Protein AF-A0A6V7KWW6-F1 (afdb_monomer)

Radius of gyration: 21.29 Å; Cα contacts (8 Å, |Δi|>4): 79; chains: 1; bounding box: 41×30×56 Å

Sequence (90 aa):
FLHNVILVEPTAAGDSEKKWTITVKNLKDSSTKKEYFDAVMICNGHYFKPHVAKIEGQDVFKGQQLHSHDYRVPDVFSGKTVVVVGAGPS

Mean predicted aligned error: 5.47 Å

Solvent-accessible surface area (backbone atoms only — not comparable to full-atom values): 6433 Å² total; per-residue (Å²): 132,62,65,44,80,76,45,81,43,72,42,69,95,86,57,90,81,44,48,31,36,34,35,36,33,34,67,86,79,68,47,74,50,79,46,76,32,74,75,86,83,92,82,85,77,79,86,80,71,80,84,82,78,90,57,90,68,57,86,76,51,87,68,93,83,81,57,74,86,76,64,85,70,68,73,91,50,65,98,56,93,83,86,80,88,81,89,71,90,123

InterPro domains:
  IPR020946 Flavin monooxygenase-like [PF00743] (16-89)
  IPR036188 FAD/NAD(P)-binding domain superfamily [G3DSA:3.50.50.60] (2-90)
  IPR036188 FAD/NAD(P)-binding domain superfamily [SSF51905] (16-90)
  IPR050346 Flavin-containing monooxygenases-like [PTHR23023] (3-90)

Foldseek 3Di:
DQKDWDDWDFDDPPDPPFGIWTWIARRVVRDIDIDTHNDDDDDPDDPQDDDDDDDPCPVVDPDDDDTPNPDDDCPVCPPHDDDDDDDDPD

Structure (mmCIF, N/CA/C/O backbone):
data_AF-A0A6V7KWW6-F1
#
_entry.id   AF-A0A6V7KWW6-F1
#
loop_
_atom_site.group_PDB
_atom_site.id
_atom_site.type_symbol
_atom_site.label_atom_id
_atom_site.label_alt_id
_atom_site.label_comp_id
_atom_site.label_asym_id
_atom_site.label_entity_id
_atom_site.label_seq_id
_atom_site.pdbx_PDB_ins_code
_atom_site.Cartn_x
_atom_site.Cartn_y
_atom_site.Cartn_z
_atom_site.occupancy
_atom_site.B_iso_or_equiv
_atom_site.auth_seq_id
_atom_site.auth_comp_id
_atom_site.auth_asym_id
_atom_site.auth_atom_id
_atom_site.pdbx_PDB_model_num
ATOM 1 N N . PHE A 1 1 ? 0.959 -13.168 -14.501 1.00 81.44 1 PHE A N 1
ATOM 2 C CA . PHE A 1 1 ? 0.780 -13.102 -13.028 1.00 81.44 1 PHE A CA 1
ATOM 3 C C . PHE A 1 1 ? 2.108 -13.386 -12.322 1.00 81.44 1 PHE A C 1
ATOM 5 O O . PHE A 1 1 ? 2.970 -13.991 -12.949 1.00 81.44 1 PHE A O 1
ATOM 12 N N . LEU A 1 2 ? 2.296 -12.945 -11.069 1.00 93.50 2 LEU A N 1
ATOM 13 C CA . LEU A 1 2 ? 3.543 -13.106 -10.282 1.00 93.50 2 LEU A CA 1
ATOM 14 C C . LEU A 1 2 ? 4.782 -12.385 -10.848 1.00 93.50 2 LEU A C 1
ATOM 16 O O . LEU A 1 2 ? 5.906 -12.840 -10.675 1.00 93.50 2 LEU A O 1
ATOM 20 N N . HIS A 1 3 ? 4.570 -11.258 -11.520 1.00 95.56 3 HIS A N 1
ATOM 21 C CA . HIS A 1 3 ? 5.633 -10.371 -11.985 1.00 95.56 3 HIS A CA 1
ATOM 22 C C . HIS A 1 3 ? 5.486 -9.052 -11.234 1.00 95.56 3 HIS A C 1
ATOM 24 O O . HIS A 1 3 ? 4.413 -8.451 -11.270 1.00 95.56 3 HIS A O 1
ATOM 30 N N . ASN A 1 4 ? 6.529 -8.642 -10.519 1.00 96.94 4 ASN A N 1
ATOM 31 C CA . ASN A 1 4 ? 6.560 -7.375 -9.803 1.00 96.94 4 ASN A CA 1
ATOM 32 C C . ASN A 1 4 ? 7.444 -6.387 -10.564 1.00 96.94 4 ASN A C 1
ATOM 34 O O . ASN A 1 4 ? 8.632 -6.650 -10.755 1.00 96.94 4 ASN A O 1
ATOM 38 N N . VAL A 1 5 ? 6.871 -5.266 -10.994 1.00 97.44 5 VAL A N 1
ATOM 39 C CA . VAL A 1 5 ? 7.630 -4.185 -11.630 1.00 97.44 5 VAL A CA 1
ATOM 40 C C . VAL A 1 5 ? 8.387 -3.430 -10.541 1.00 97.44 5 VAL A C 1
ATOM 42 O O . VAL A 1 5 ? 7.782 -2.887 -9.621 1.00 97.44 5 VAL A O 1
ATOM 45 N N . ILE A 1 6 ? 9.715 -3.423 -10.634 1.00 97.50 6 ILE A N 1
ATOM 46 C CA . ILE A 1 6 ? 10.614 -2.814 -9.645 1.00 97.50 6 ILE A CA 1
ATOM 47 C C . ILE A 1 6 ? 11.000 -1.394 -10.054 1.00 97.50 6 ILE A C 1
ATOM 49 O O . ILE A 1 6 ? 11.084 -0.511 -9.205 1.00 97.50 6 ILE A O 1
ATOM 53 N N . LEU A 1 7 ? 11.248 -1.181 -11.348 1.00 97.31 7 LEU A N 1
ATOM 54 C CA . LEU A 1 7 ? 11.718 0.093 -11.880 1.00 97.31 7 LEU A CA 1
ATOM 55 C C . LEU A 1 7 ? 11.182 0.313 -13.293 1.00 97.31 7 LEU A C 1
ATOM 57 O O . LEU A 1 7 ? 11.167 -0.615 -14.103 1.00 97.31 7 LEU A O 1
ATOM 61 N N . VAL A 1 8 ? 10.785 1.552 -13.566 1.00 96.75 8 VAL A N 1
ATOM 62 C CA . VAL A 1 8 ? 10.425 2.073 -14.885 1.00 96.75 8 VAL A CA 1
ATOM 63 C C . VAL A 1 8 ? 11.334 3.272 -15.130 1.00 96.75 8 VAL A C 1
ATOM 65 O O . VAL A 1 8 ? 11.265 4.246 -14.383 1.00 96.75 8 VAL A O 1
ATOM 68 N N . GLU A 1 9 ? 12.197 3.198 -16.138 1.00 95.50 9 GLU A N 1
ATOM 69 C CA . GLU A 1 9 ? 13.159 4.257 -16.459 1.00 95.50 9 GLU A CA 1
ATOM 70 C C . GLU A 1 9 ? 13.223 4.500 -17.977 1.00 95.50 9 GLU A C 1
ATOM 72 O O . GLU A 1 9 ? 13.019 3.560 -18.753 1.00 95.50 9 GLU A O 1
ATOM 77 N N . PRO A 1 10 ? 13.483 5.738 -18.436 1.00 93.31 10 PRO A N 1
ATOM 78 C CA . PRO A 1 10 ? 13.776 5.988 -19.840 1.00 93.31 10 PRO A CA 1
ATOM 79 C C . PRO A 1 10 ? 15.007 5.194 -20.288 1.00 93.31 10 PRO A C 1
ATOM 81 O O . PRO A 1 10 ? 15.993 5.096 -19.557 1.00 93.31 10 PRO A O 1
ATOM 84 N N . THR A 1 11 ? 14.973 4.651 -21.500 1.00 89.25 11 THR A N 1
ATOM 85 C CA . THR A 1 11 ? 16.159 4.044 -22.114 1.00 89.25 11 THR A CA 1
ATOM 86 C C . THR A 1 11 ? 17.227 5.118 -22.351 1.00 89.25 11 THR A C 1
ATOM 88 O O . THR A 1 11 ? 16.907 6.260 -22.688 1.00 89.25 11 THR A O 1
ATOM 91 N N . ALA A 1 12 ? 18.501 4.767 -22.152 1.00 78.38 12 ALA A N 1
ATOM 92 C CA . ALA A 1 12 ? 19.620 5.694 -22.308 1.00 78.38 12 ALA A CA 1
ATOM 93 C C . ALA A 1 12 ? 19.662 6.335 -23.711 1.00 78.38 12 ALA A C 1
ATOM 95 O O . ALA A 1 12 ? 19.339 5.698 -24.715 1.00 78.38 12 ALA A O 1
ATOM 96 N N . ALA A 1 13 ? 20.084 7.602 -23.775 1.00 64.25 13 ALA A N 1
ATOM 97 C CA . ALA A 1 13 ? 20.145 8.371 -25.015 1.00 64.25 13 ALA A CA 1
ATOM 98 C C . ALA A 1 13 ? 21.135 7.737 -26.011 1.00 6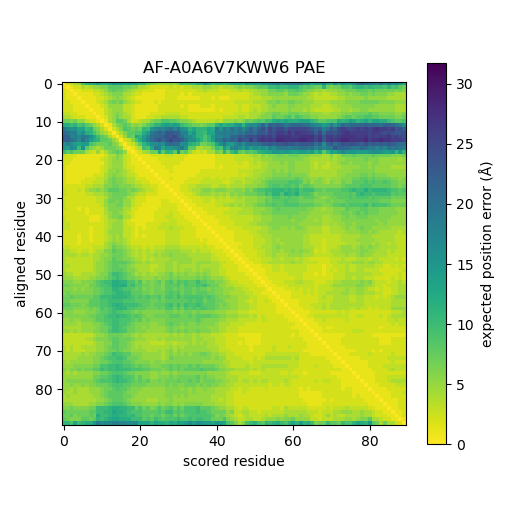4.25 13 ALA A C 1
ATOM 100 O O . ALA A 1 13 ? 22.342 7.741 -25.778 1.00 64.25 13 ALA A O 1
ATOM 101 N N . GLY A 1 14 ? 20.613 7.190 -27.110 1.00 63.88 14 GLY A N 1
ATOM 102 C CA . GLY A 1 14 ? 21.402 6.556 -28.173 1.00 63.88 14 GLY A CA 1
ATOM 103 C C . GLY A 1 14 ? 20.684 5.401 -28.872 1.00 63.88 14 GLY A C 1
ATOM 104 O O . GLY A 1 14 ? 21.024 5.082 -30.006 1.00 63.88 14 GLY A O 1
ATOM 105 N N . ASP A 1 15 ? 19.668 4.823 -28.229 1.00 61.00 15 ASP A N 1
ATOM 106 C CA . ASP A 1 15 ? 18.860 3.735 -28.781 1.00 61.00 15 ASP A CA 1
ATOM 107 C C . ASP A 1 15 ? 17.494 4.284 -29.226 1.00 61.00 15 ASP A C 1
ATOM 109 O O . ASP A 1 15 ? 16.641 4.634 -28.409 1.00 61.00 15 ASP A O 1
ATOM 113 N N . SER A 1 16 ? 17.322 4.492 -30.532 1.00 63.78 16 SER A N 1
ATOM 114 C CA . SER A 1 16 ? 16.184 5.238 -31.089 1.00 63.78 16 SER A CA 1
ATOM 115 C C . SER A 1 16 ? 14.886 4.436 -31.186 1.00 63.78 16 SER A C 1
ATOM 117 O O . SER A 1 16 ? 13.842 5.028 -31.455 1.00 63.78 16 SER A O 1
ATOM 119 N N . GLU A 1 17 ? 14.930 3.114 -31.002 1.00 71.00 17 GLU A N 1
ATOM 120 C CA . GLU A 1 17 ? 13.743 2.269 -31.172 1.00 71.00 17 GLU A CA 1
ATOM 121 C C . GLU A 1 17 ? 12.901 2.166 -29.899 1.00 71.00 17 GLU A C 1
ATOM 123 O O . GLU A 1 17 ? 11.682 2.255 -29.990 1.00 71.00 17 GLU A O 1
ATOM 128 N N . LYS A 1 18 ? 13.509 2.046 -28.709 1.00 75.38 18 LYS A N 1
ATOM 129 C CA . LYS A 1 18 ? 12.770 1.754 -27.465 1.00 75.38 18 LYS A CA 1
ATOM 130 C C . LYS A 1 18 ? 12.961 2.817 -26.400 1.00 75.38 18 LYS A C 1
ATOM 132 O O . LYS A 1 18 ? 14.077 3.100 -25.979 1.00 75.38 18 LYS A O 1
ATOM 137 N N . LYS A 1 19 ? 11.853 3.349 -25.884 1.00 88.31 19 LYS A N 1
ATOM 138 C CA . LYS A 1 19 ? 11.862 4.523 -24.996 1.00 88.31 19 LYS A CA 1
ATOM 139 C C . LYS A 1 19 ? 11.927 4.190 -23.513 1.00 88.31 19 LYS A C 1
ATOM 141 O O . LYS A 1 19 ? 12.400 5.019 -22.742 1.00 88.31 19 LYS A O 1
ATOM 146 N N . TRP A 1 20 ? 11.462 3.009 -23.115 1.00 94.62 20 TRP A N 1
ATOM 147 C CA . TRP A 1 20 ? 11.353 2.625 -21.711 1.00 94.62 20 TRP A CA 1
ATOM 148 C C . TRP A 1 20 ? 12.016 1.285 -21.440 1.00 94.62 20 TRP A C 1
ATOM 150 O O . TRP A 1 20 ? 11.771 0.304 -22.142 1.00 94.62 20 TRP A O 1
ATOM 160 N N . THR A 1 21 ? 12.796 1.243 -20.364 1.00 95.62 21 THR A N 1
ATOM 161 C CA . THR A 1 21 ? 13.355 0.028 -19.780 1.00 95.62 21 THR A CA 1
ATOM 162 C C . THR A 1 21 ? 12.618 -0.283 -18.478 1.00 95.62 21 THR A C 1
ATOM 164 O O . THR A 1 21 ? 12.510 0.559 -17.586 1.00 95.62 21 THR A O 1
ATOM 167 N N . ILE A 1 22 ? 12.103 -1.505 -18.362 1.00 96.81 22 ILE A N 1
ATOM 168 C CA . ILE A 1 22 ? 11.327 -1.977 -17.215 1.00 96.81 22 ILE A CA 1
ATOM 169 C C . ILE A 1 22 ? 12.082 -3.110 -16.538 1.00 96.81 22 ILE A C 1
ATOM 171 O O . ILE A 1 22 ? 12.381 -4.124 -17.163 1.00 96.81 22 ILE A O 1
ATOM 175 N N . THR A 1 23 ? 12.371 -2.964 -15.249 1.00 97.81 23 THR A N 1
ATOM 176 C CA . THR A 1 23 ? 12.945 -4.048 -14.444 1.00 97.81 23 THR A CA 1
ATOM 177 C C . THR A 1 23 ? 11.824 -4.820 -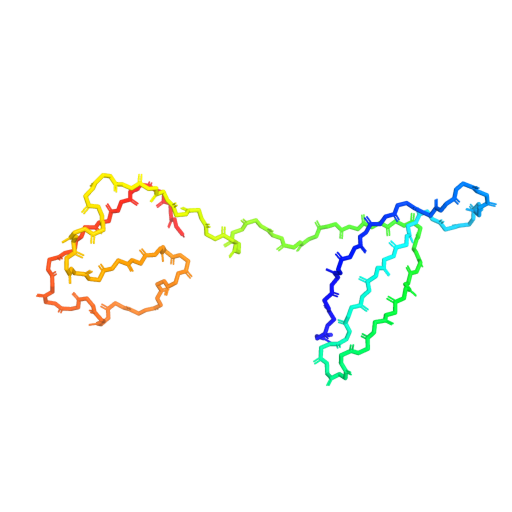13.766 1.00 97.81 23 THR A C 1
ATOM 179 O O . THR A 1 23 ? 11.076 -4.260 -12.962 1.00 97.81 23 THR A O 1
ATOM 182 N N . VAL A 1 24 ? 11.724 -6.115 -14.059 1.00 97.81 24 VAL A N 1
ATOM 183 C CA . VAL A 1 24 ? 10.670 -6.999 -13.556 1.00 97.81 24 VAL A CA 1
ATOM 184 C C . VAL A 1 24 ? 11.287 -8.131 -12.745 1.00 97.81 24 VAL A C 1
ATOM 186 O O . VAL A 1 24 ? 12.188 -8.827 -13.215 1.00 97.81 24 VAL A O 1
ATOM 189 N N . LYS A 1 25 ? 10.781 -8.337 -11.527 1.00 98.19 25 LYS A N 1
ATOM 190 C CA . LYS A 1 25 ? 11.101 -9.494 -10.687 1.00 98.19 25 LYS A CA 1
ATOM 191 C C . LYS A 1 25 ? 10.019 -10.559 -10.842 1.00 98.19 25 LYS A C 1
ATOM 193 O O . LYS A 1 25 ? 8.854 -10.310 -10.525 1.00 98.19 25 LYS A O 1
ATOM 198 N N . ASN A 1 26 ? 10.398 -11.754 -11.276 1.00 97.38 26 ASN A N 1
ATOM 199 C CA . ASN A 1 26 ? 9.528 -12.923 -11.250 1.00 97.38 26 ASN A CA 1
ATOM 200 C C . ASN A 1 26 ? 9.464 -13.465 -9.816 1.00 97.38 26 ASN A C 1
ATOM 202 O O . ASN A 1 26 ? 10.472 -13.843 -9.227 1.00 97.38 26 ASN A O 1
ATOM 206 N N . LEU A 1 27 ? 8.270 -13.489 -9.228 1.00 96.88 27 LEU A N 1
ATOM 207 C CA . LEU A 1 27 ? 8.077 -13.893 -7.834 1.00 96.88 27 LEU A CA 1
ATOM 208 C C . LEU A 1 27 ? 8.119 -15.415 -7.634 1.00 96.88 27 LEU A C 1
ATOM 210 O O . LEU A 1 27 ? 8.210 -15.857 -6.494 1.00 96.88 27 LEU A O 1
ATOM 214 N N . LYS A 1 28 ? 8.062 -16.220 -8.705 1.00 96.25 28 LYS A N 1
ATOM 215 C CA . LYS A 1 28 ? 8.154 -17.687 -8.606 1.00 96.25 28 LYS A CA 1
ATOM 216 C C . LYS A 1 28 ? 9.579 -18.166 -8.349 1.00 96.25 28 LYS A C 1
ATOM 218 O O . LYS A 1 28 ? 9.787 -19.048 -7.529 1.00 96.25 28 LYS A O 1
ATOM 223 N N . ASP A 1 29 ? 10.535 -17.601 -9.079 1.00 96.44 29 ASP A N 1
ATOM 224 C CA . ASP A 1 29 ? 11.941 -18.025 -9.080 1.00 96.44 29 ASP A CA 1
ATOM 225 C C . ASP A 1 29 ? 12.893 -16.929 -8.574 1.00 96.44 29 ASP A C 1
ATOM 227 O O . ASP A 1 29 ? 14.103 -17.126 -8.520 1.00 96.44 29 ASP A O 1
ATOM 231 N N . SER A 1 30 ? 12.350 -15.773 -8.175 1.00 95.31 30 SER A N 1
ATOM 232 C CA . SER A 1 30 ? 13.092 -14.582 -7.744 1.00 95.31 30 SER A CA 1
ATOM 233 C C . SER A 1 30 ? 14.053 -13.999 -8.785 1.00 95.31 30 SER A C 1
ATOM 235 O O . SER A 1 30 ? 14.835 -13.110 -8.441 1.00 95.31 30 SER A O 1
ATOM 237 N N . SER A 1 31 ? 13.986 -14.439 -10.044 1.00 97.50 31 SER A N 1
ATOM 238 C CA . SER A 1 31 ? 14.805 -13.888 -11.119 1.00 97.50 31 SER A CA 1
ATOM 239 C C . SER A 1 31 ? 14.371 -12.466 -11.473 1.00 97.50 31 SER A C 1
ATOM 241 O O . SER A 1 31 ? 13.196 -12.106 -11.379 1.00 97.50 31 SER A O 1
ATOM 243 N N . THR A 1 32 ? 15.334 -11.654 -11.902 1.00 98.06 32 THR A N 1
ATOM 244 C CA . THR A 1 32 ? 15.101 -10.277 -12.348 1.00 98.06 32 THR A CA 1
ATOM 245 C C . THR A 1 32 ? 15.506 -10.152 -13.806 1.00 98.06 32 THR A C 1
ATOM 247 O O . THR A 1 32 ? 16.581 -10.613 -14.192 1.00 98.06 32 THR A O 1
ATOM 250 N N . LYS A 1 33 ? 14.658 -9.523 -14.620 1.00 96.75 33 LYS A N 1
ATOM 251 C CA . LYS A 1 33 ? 14.912 -9.282 -16.045 1.00 96.75 33 LYS A CA 1
ATOM 252 C C . LYS A 1 33 ? 14.597 -7.835 -16.404 1.00 96.75 33 LYS A C 1
ATOM 254 O O . LYS A 1 33 ? 13.791 -7.188 -15.736 1.00 96.75 33 LYS A O 1
ATOM 259 N N . LYS A 1 34 ? 15.249 -7.345 -17.459 1.00 95.56 34 LYS A N 1
ATOM 260 C CA . LYS A 1 34 ? 14.914 -6.073 -18.099 1.00 95.56 34 LYS A CA 1
ATOM 261 C C . LYS A 1 34 ? 14.108 -6.344 -19.362 1.00 95.56 34 LYS A C 1
ATOM 263 O O . LYS A 1 34 ? 14.481 -7.196 -20.164 1.00 95.56 34 LYS A O 1
ATOM 268 N N . GLU A 1 35 ? 13.019 -5.614 -19.514 1.00 94.25 35 GLU A N 1
ATOM 269 C CA . GLU A 1 35 ? 12.157 -5.617 -20.691 1.00 94.25 35 GLU A CA 1
ATOM 270 C C . GLU A 1 35 ? 12.099 -4.203 -21.269 1.00 94.25 35 GLU A C 1
ATOM 272 O O . GLU A 1 35 ? 12.307 -3.226 -20.550 1.00 94.25 35 GLU A O 1
ATOM 277 N N . TYR A 1 36 ? 11.834 -4.085 -22.568 1.00 93.75 36 TYR A N 1
ATOM 278 C CA . TYR A 1 36 ? 11.922 -2.812 -23.277 1.00 93.75 36 TYR A CA 1
ATOM 279 C C . TYR A 1 36 ? 10.661 -2.556 -24.095 1.00 93.75 36 TYR A C 1
ATOM 281 O O . TYR A 1 36 ? 10.254 -3.429 -24.867 1.00 93.75 36 TYR A O 1
ATOM 289 N N . PHE A 1 37 ? 10.102 -1.352 -23.968 1.00 93.62 37 PHE A N 1
ATOM 290 C CA . PHE A 1 37 ? 8.823 -0.969 -24.568 1.00 93.62 37 PHE A CA 1
ATOM 291 C C . PHE A 1 37 ? 8.862 0.444 -25.162 1.00 93.62 37 PHE A C 1
ATOM 293 O O . PHE A 1 37 ? 9.613 1.315 -24.714 1.00 93.62 37 PHE A O 1
ATOM 300 N N . ASP A 1 38 ? 7.991 0.688 -26.138 1.00 93.19 38 ASP A N 1
ATOM 301 C CA . ASP A 1 38 ? 7.826 2.001 -26.775 1.00 93.19 38 ASP A CA 1
ATOM 302 C C . ASP A 1 38 ? 7.027 2.975 -25.898 1.00 93.19 38 ASP A C 1
ATOM 304 O O . ASP A 1 38 ? 7.251 4.187 -25.919 1.00 93.19 38 ASP A O 1
ATOM 308 N N . ALA A 1 39 ? 6.104 2.439 -25.096 1.00 93.50 39 ALA A N 1
ATOM 309 C CA . ALA A 1 39 ? 5.223 3.180 -24.203 1.00 93.50 39 ALA A CA 1
ATOM 310 C C . ALA A 1 39 ? 4.920 2.375 -22.930 1.00 93.50 39 ALA A C 1
ATOM 312 O O . ALA A 1 39 ? 5.010 1.148 -22.920 1.00 93.50 39 ALA A O 1
ATOM 313 N N . VAL A 1 40 ? 4.531 3.076 -21.860 1.00 95.50 40 VAL A N 1
ATOM 314 C CA . VAL A 1 40 ? 4.181 2.487 -20.559 1.00 95.50 40 VAL A CA 1
ATOM 315 C C . VAL A 1 40 ? 2.875 3.100 -20.062 1.00 95.50 40 VAL A C 1
ATOM 317 O O . VAL A 1 40 ? 2.718 4.319 -20.070 1.00 95.50 40 VAL A O 1
ATOM 320 N N . MET A 1 41 ? 1.950 2.259 -19.595 1.00 97.31 41 MET A N 1
ATOM 321 C CA . MET A 1 41 ? 0.721 2.676 -18.914 1.00 97.31 41 MET A CA 1
ATOM 322 C C . MET A 1 41 ? 0.778 2.243 -17.449 1.00 97.31 41 MET A C 1
ATOM 324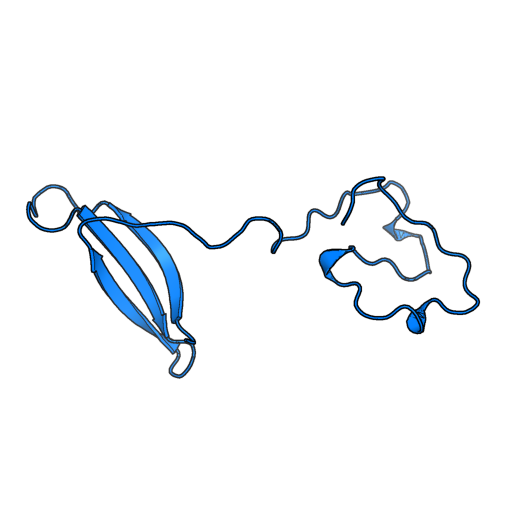 O O . MET A 1 41 ? 0.988 1.068 -17.152 1.00 97.31 41 MET A O 1
ATOM 328 N N . ILE A 1 42 ? 0.591 3.190 -16.528 1.00 96.38 42 ILE A N 1
ATOM 329 C CA . ILE A 1 42 ? 0.638 2.928 -15.087 1.00 96.38 42 ILE A CA 1
ATOM 330 C C . ILE A 1 42 ? -0.784 2.729 -14.560 1.00 96.38 42 ILE A C 1
ATOM 332 O O . ILE A 1 42 ? -1.596 3.651 -14.569 1.00 96.38 42 ILE A O 1
ATOM 336 N N . CYS A 1 43 ? -1.081 1.510 -14.102 1.00 96.81 43 CYS A N 1
ATOM 337 C CA . CYS A 1 43 ? -2.408 1.102 -13.624 1.00 96.81 43 CYS A CA 1
ATOM 338 C C . CYS A 1 43 ? -2.348 0.393 -12.256 1.00 96.81 43 CYS A C 1
ATOM 340 O O . CYS A 1 43 ? -3.120 -0.524 -11.993 1.00 96.81 43 CYS A O 1
ATOM 342 N N . ASN A 1 44 ? -1.409 0.772 -11.383 1.00 95.00 44 ASN A N 1
ATOM 343 C CA . ASN A 1 44 ? -1.174 0.111 -10.090 1.00 95.00 44 ASN A CA 1
ATOM 344 C C . ASN A 1 44 ? -2.169 0.505 -8.978 1.00 95.00 44 ASN A C 1
ATOM 346 O O . ASN A 1 44 ? -2.148 -0.100 -7.907 1.00 95.00 44 ASN A O 1
ATOM 350 N N . GLY A 1 45 ? -3.031 1.494 -9.227 1.00 95.38 45 GLY A N 1
ATOM 351 C CA . GLY A 1 45 ? -3.977 2.021 -8.243 1.00 95.38 45 GLY A CA 1
ATOM 352 C C . GLY A 1 45 ? -3.307 2.822 -7.118 1.00 95.38 45 GLY A C 1
ATOM 353 O O . GLY A 1 45 ? -2.086 2.822 -6.962 1.00 95.38 45 GLY A O 1
ATOM 354 N N . HIS A 1 46 ? -4.117 3.525 -6.321 1.00 94.69 46 HIS A N 1
ATOM 355 C CA . HIS A 1 46 ? -3.631 4.420 -5.258 1.00 94.69 46 HIS A CA 1
ATOM 356 C C . HIS A 1 46 ? -4.112 4.069 -3.840 1.00 94.69 46 HIS A C 1
ATOM 358 O O . HIS A 1 46 ? -3.558 4.593 -2.881 1.00 94.69 46 HIS A O 1
ATOM 364 N N . TYR A 1 47 ? -5.072 3.150 -3.674 1.00 94.56 47 TYR A N 1
ATOM 365 C CA . TYR A 1 47 ? -5.618 2.751 -2.358 1.00 94.56 47 TYR A CA 1
ATOM 366 C C . TYR A 1 47 ? -4.945 1.521 -1.720 1.00 94.56 47 TYR A C 1
ATOM 368 O O . TYR A 1 47 ? -5.467 0.930 -0.777 1.00 94.56 47 TYR A O 1
ATOM 376 N N . PHE A 1 48 ? -3.774 1.117 -2.219 1.00 93.50 48 PHE A N 1
ATOM 377 C CA . PHE A 1 48 ? -3.050 -0.038 -1.684 1.00 93.50 48 PHE A CA 1
ATOM 378 C C . PHE A 1 48 ? -2.183 0.295 -0.461 1.00 93.50 48 PHE A C 1
ATOM 380 O O . PHE A 1 48 ? -2.081 -0.513 0.452 1.00 93.50 48 PHE A O 1
ATOM 387 N N . LYS A 1 49 ? -1.539 1.468 -0.425 1.00 94.75 49 LYS A N 1
ATOM 388 C CA . LYS A 1 49 ? -0.664 1.849 0.692 1.00 94.75 49 LYS A CA 1
ATOM 389 C C . LYS A 1 49 ? -1.458 2.677 1.711 1.00 94.75 49 LYS A C 1
ATOM 391 O O . LYS A 1 49 ? -1.857 3.788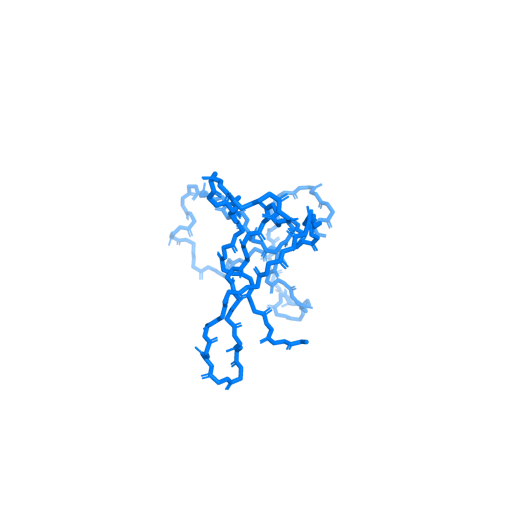 1.364 1.00 94.75 49 LYS A O 1
ATOM 396 N N . PRO A 1 50 ? -1.671 2.192 2.947 1.00 96.06 50 PRO A N 1
ATOM 397 C CA . PRO A 1 50 ? -2.410 2.946 3.952 1.00 96.06 50 PRO A CA 1
ATOM 398 C C . PRO A 1 50 ? -1.644 4.200 4.391 1.00 96.06 50 PRO A C 1
ATOM 400 O O . PRO A 1 50 ? -0.415 4.187 4.517 1.00 96.06 50 PRO A O 1
ATOM 403 N N . HIS A 1 51 ? -2.381 5.276 4.667 1.00 94.50 51 HIS A N 1
ATOM 404 C CA . HIS A 1 51 ? -1.854 6.475 5.311 1.00 94.50 51 HIS A CA 1
ATOM 405 C C . HIS A 1 51 ? -2.293 6.481 6.777 1.00 94.50 51 HIS A C 1
ATOM 407 O O . HIS A 1 51 ? -3.407 6.881 7.111 1.00 94.50 51 HIS A O 1
ATOM 413 N N . VAL A 1 52 ? -1.408 6.016 7.659 1.00 94.38 52 VAL A N 1
ATOM 414 C CA .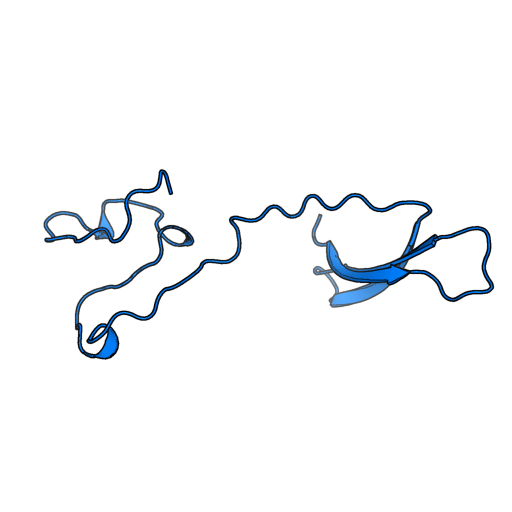 VAL A 1 52 ? -1.673 5.955 9.101 1.00 94.38 52 VAL A CA 1
ATOM 415 C C . VAL A 1 52 ? -1.218 7.260 9.747 1.00 94.38 52 VAL A C 1
ATOM 417 O O . VAL A 1 52 ? -0.019 7.510 9.888 1.00 94.38 52 VAL A O 1
ATOM 420 N N . ALA A 1 53 ? -2.179 8.106 10.115 1.00 92.44 53 ALA A N 1
ATOM 421 C CA . ALA A 1 53 ? -1.903 9.344 10.832 1.00 92.44 53 ALA A CA 1
ATOM 422 C C . ALA A 1 53 ? -1.355 9.047 12.236 1.00 92.44 53 ALA A C 1
ATOM 424 O O . ALA A 1 53 ? -1.782 8.097 12.888 1.00 92.44 53 ALA A O 1
ATOM 425 N N . LYS A 1 54 ? -0.424 9.881 12.713 1.00 93.75 54 LYS A N 1
ATOM 426 C CA . LYS A 1 54 ? 0.004 9.854 14.115 1.00 93.75 54 LYS A CA 1
ATOM 427 C C . LYS A 1 54 ? -0.977 10.670 14.946 1.00 93.75 54 LYS A C 1
ATOM 429 O O . LYS A 1 54 ? -1.128 11.864 14.700 1.00 93.75 54 LYS A O 1
ATOM 434 N N . ILE A 1 55 ? -1.610 10.028 15.916 1.00 94.88 55 ILE A N 1
ATOM 435 C CA . ILE A 1 55 ? -2.520 10.655 16.874 1.00 94.88 55 ILE A CA 1
ATOM 436 C C . ILE A 1 55 ? -1.814 10.725 18.231 1.00 94.88 55 ILE A C 1
ATOM 438 O O . ILE A 1 55 ? -1.145 9.778 18.646 1.00 94.88 55 ILE A O 1
ATOM 442 N N . GLU A 1 56 ? -1.930 11.857 18.917 1.00 96.81 56 GLU A N 1
ATOM 443 C CA . GLU A 1 56 ? -1.378 12.023 20.262 1.00 96.81 56 GLU A CA 1
ATOM 444 C C . GLU A 1 56 ? -1.990 11.001 21.233 1.00 96.81 56 GLU A C 1
ATOM 446 O O . GLU A 1 56 ? -3.203 10.793 21.250 1.00 96.81 56 GLU A O 1
ATOM 451 N N . GLY A 1 57 ? -1.146 10.326 22.018 1.00 95.62 57 GLY A N 1
ATOM 452 C CA . GLY A 1 57 ? -1.575 9.303 22.974 1.00 95.62 57 GLY A CA 1
ATOM 453 C C . GLY A 1 57 ? -2.000 7.964 22.354 1.00 95.62 57 GLY A C 1
ATOM 454 O O . GLY A 1 57 ? -2.442 7.071 23.079 1.00 95.62 57 GLY A O 1
ATOM 455 N N . GLN A 1 58 ? -1.859 7.776 21.037 1.00 94.62 58 GLN A N 1
ATOM 456 C CA . GLN A 1 58 ? -2.181 6.497 20.388 1.00 94.62 58 GLN A CA 1
ATOM 457 C C . GLN A 1 58 ? -1.294 5.340 20.877 1.00 94.62 58 GLN A C 1
ATOM 459 O O . GLN A 1 58 ? -1.705 4.186 20.868 1.00 94.62 58 GLN A O 1
ATOM 464 N N . ASP A 1 59 ? -0.071 5.630 21.311 1.00 95.38 59 ASP A N 1
ATOM 465 C CA . ASP A 1 59 ? 0.917 4.663 21.791 1.00 95.38 59 ASP A CA 1
ATOM 466 C C . ASP A 1 59 ? 0.601 4.128 23.196 1.00 95.38 59 ASP A C 1
ATOM 468 O O . ASP A 1 59 ? 0.937 2.987 23.509 1.00 95.38 59 ASP A O 1
ATOM 472 N N . VAL A 1 60 ? -0.093 4.915 24.025 1.00 97.25 60 VAL A N 1
ATOM 473 C CA . VAL A 1 60 ? -0.533 4.492 25.367 1.00 97.25 60 VAL A CA 1
ATOM 474 C C . VAL A 1 60 ? -1.911 3.823 25.363 1.00 97.25 60 VAL A C 1
ATOM 476 O O . VAL A 1 60 ? -2.333 3.255 26.377 1.00 97.25 60 VAL A O 1
ATOM 479 N N . PHE A 1 61 ? -2.625 3.859 24.235 1.00 96.38 61 PHE A N 1
ATOM 480 C CA . PHE A 1 61 ? -3.907 3.182 24.085 1.00 96.38 61 PHE A CA 1
ATOM 481 C C . PHE A 1 61 ? -3.720 1.660 24.061 1.00 96.38 61 PHE A C 1
ATOM 483 O O . PHE A 1 61 ? -3.061 1.101 23.189 1.00 96.38 61 PHE A O 1
ATOM 490 N N . LYS A 1 62 ? -4.346 0.972 25.022 1.00 96.75 62 LYS A N 1
ATOM 491 C CA . LYS A 1 62 ? -4.218 -0.486 25.207 1.00 96.75 62 LYS A CA 1
ATOM 492 C C . LYS A 1 62 ? -5.177 -1.316 24.347 1.00 96.75 62 LYS A C 1
ATOM 494 O O . LYS A 1 62 ? -5.114 -2.542 24.380 1.00 96.75 62 LYS A O 1
ATOM 499 N N . GLY A 1 63 ? -6.108 -0.670 23.647 1.00 95.44 63 GLY A N 1
ATOM 500 C CA . GLY A 1 63 ? -7.042 -1.346 22.754 1.00 95.44 63 GLY A CA 1
ATOM 501 C C . GLY A 1 63 ? -6.446 -1.602 21.369 1.00 95.44 63 GLY A C 1
ATOM 502 O O . GLY A 1 63 ? -5.352 -1.154 21.035 1.00 95.44 63 GLY A O 1
ATOM 503 N N . GLN A 1 64 ? -7.201 -2.319 20.540 1.00 95.00 64 GLN A N 1
ATOM 504 C CA . GLN A 1 64 ? -6.815 -2.586 19.158 1.00 95.00 64 GLN A CA 1
ATOM 505 C C . GLN A 1 64 ? -6.916 -1.315 18.305 1.00 95.00 64 GLN A C 1
ATOM 507 O O . GLN A 1 64 ? -7.911 -0.598 18.373 1.00 95.00 64 GLN A O 1
ATOM 512 N N . GLN A 1 65 ? -5.908 -1.087 17.463 1.00 95.50 65 GLN A N 1
ATOM 513 C CA . GLN A 1 65 ? -5.870 -0.017 16.466 1.00 95.50 65 GLN A CA 1
ATOM 514 C C . GLN A 1 65 ? -5.631 -0.634 15.086 1.00 95.50 65 GLN A C 1
ATOM 516 O O . GLN A 1 65 ? -4.842 -1.570 14.958 1.00 95.50 65 GLN A O 1
ATOM 521 N N . LEU A 1 66 ? -6.345 -0.149 14.070 1.00 95.62 66 LEU A N 1
ATOM 522 C CA . LEU A 1 66 ? -6.357 -0.724 12.723 1.00 95.62 66 LEU A CA 1
ATOM 523 C C . LEU A 1 66 ? -6.677 0.366 11.691 1.00 95.62 66 LEU A C 1
ATOM 525 O O . LEU A 1 66 ? -7.570 1.178 11.924 1.00 95.62 66 LEU A O 1
ATOM 529 N N . HIS A 1 67 ? -5.996 0.370 10.543 1.00 97.12 67 HIS A N 1
ATOM 530 C CA . HIS A 1 67 ? -6.373 1.210 9.400 1.00 97.12 67 HIS A CA 1
ATOM 531 C C . HIS A 1 67 ? -7.485 0.526 8.579 1.00 97.12 67 HIS A C 1
ATOM 533 O O . HIS A 1 67 ? -7.517 -0.700 8.494 1.00 97.12 67 HIS A O 1
ATOM 539 N N . SER A 1 68 ? -8.367 1.283 7.912 1.00 96.75 68 SER A N 1
ATOM 540 C CA . SER A 1 68 ? -9.466 0.715 7.099 1.00 96.75 68 SER A CA 1
ATOM 541 C C . SER A 1 68 ? -8.985 -0.308 6.060 1.00 96.75 68 SER A C 1
ATOM 543 O O . SER A 1 68 ? -9.602 -1.351 5.882 1.00 96.75 68 SER A O 1
ATOM 545 N N . HIS A 1 69 ? -7.823 -0.051 5.450 1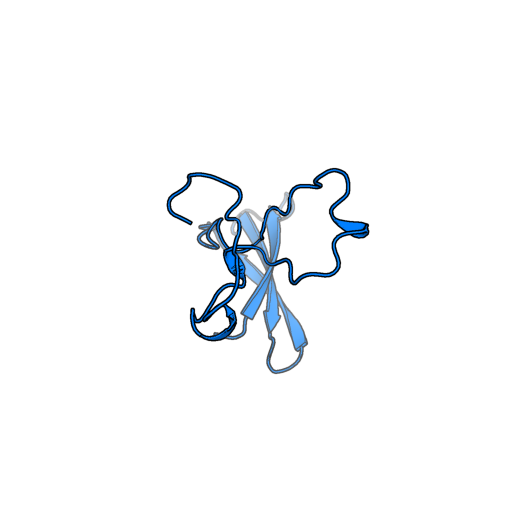.00 97.00 69 HIS A N 1
ATOM 546 C CA . HIS A 1 69 ? -7.100 -0.976 4.564 1.00 97.00 69 HIS A CA 1
ATOM 547 C C . HIS A 1 69 ? -6.985 -2.416 5.101 1.00 97.00 69 HIS A C 1
ATOM 549 O O . HIS A 1 69 ? -7.019 -3.349 4.301 1.00 97.00 69 HIS A O 1
ATOM 555 N N . ASP A 1 70 ? -6.886 -2.618 6.417 1.00 96.44 70 ASP A N 1
ATOM 556 C CA . ASP A 1 70 ? -6.716 -3.933 7.050 1.00 96.44 70 ASP A CA 1
ATOM 557 C C . ASP A 1 70 ? -8.026 -4.508 7.625 1.00 96.44 70 ASP A C 1
ATOM 559 O O . ASP A 1 70 ? -8.068 -5.664 8.049 1.00 96.44 70 ASP A O 1
ATOM 563 N N . TYR A 1 71 ? -9.121 -3.741 7.629 1.00 96.62 71 TYR A N 1
ATOM 564 C CA . TYR A 1 71 ? -10.432 -4.199 8.097 1.00 96.62 71 TYR A CA 1
ATOM 565 C C . TYR A 1 71 ? -11.039 -5.233 7.138 1.00 96.62 71 TYR A C 1
ATOM 567 O O . TYR A 1 71 ? -11.042 -5.040 5.921 1.00 96.62 71 TYR A O 1
ATOM 575 N N . ARG A 1 72 ? -11.552 -6.354 7.663 1.00 96.94 72 ARG A N 1
ATOM 576 C CA . ARG A 1 72 ? -12.084 -7.460 6.838 1.00 96.94 72 ARG A CA 1
ATOM 577 C C . ARG A 1 72 ? -13.451 -7.967 7.274 1.00 96.94 72 ARG A C 1
ATOM 579 O O . ARG A 1 72 ? -14.285 -8.223 6.415 1.00 96.94 72 ARG A O 1
ATOM 586 N N . VAL A 1 73 ? -13.673 -8.128 8.577 1.00 97.56 73 VAL A N 1
ATOM 587 C CA . VAL A 1 73 ? -14.921 -8.673 9.134 1.00 97.56 73 VAL A CA 1
ATOM 588 C C . VAL A 1 73 ? -15.324 -7.915 10.404 1.00 97.56 73 VAL A C 1
ATOM 590 O O . VAL A 1 73 ? -14.439 -7.492 11.154 1.00 97.56 73 VAL A O 1
ATOM 593 N N . PRO A 1 74 ? -16.630 -7.739 10.669 1.00 97.06 74 PRO A N 1
ATOM 594 C CA . PRO A 1 74 ? -17.118 -6.970 11.815 1.00 97.06 74 PRO A CA 1
ATOM 595 C C . PRO A 1 74 ? -17.023 -7.721 13.149 1.00 97.06 74 PRO A C 1
ATOM 597 O O . PRO A 1 74 ? -16.923 -7.086 14.198 1.00 97.06 74 PRO A O 1
ATOM 600 N N . ASP A 1 75 ? -17.034 -9.057 13.134 1.00 97.75 75 ASP A N 1
ATOM 601 C CA . ASP A 1 75 ? -17.167 -9.911 14.325 1.00 97.75 75 ASP A CA 1
ATOM 602 C C . ASP A 1 75 ? -16.096 -9.648 15.389 1.00 97.75 75 ASP A C 1
ATOM 604 O O . ASP A 1 75 ? -16.366 -9.721 16.587 1.00 97.75 75 ASP A O 1
ATOM 608 N N . VAL A 1 76 ? -14.892 -9.252 14.963 1.00 95.94 76 VAL A N 1
ATOM 609 C CA . VAL A 1 76 ? -13.772 -8.920 15.861 1.00 95.94 76 VAL A CA 1
ATOM 610 C C . VAL A 1 76 ? -14.052 -7.702 16.755 1.00 95.94 76 VAL A C 1
ATOM 612 O O . VAL A 1 76 ? -13.358 -7.500 17.759 1.00 95.94 76 VAL A O 1
ATOM 615 N N . PHE A 1 77 ? -15.072 -6.907 16.421 1.00 97.00 77 PHE A N 1
ATOM 616 C CA . PHE A 1 77 ? -15.524 -5.736 17.172 1.00 97.00 77 PHE A CA 1
ATOM 617 C C . PHE A 1 77 ? -16.906 -5.908 17.821 1.00 97.00 77 PHE A C 1
ATOM 619 O O . PHE A 1 77 ? -17.400 -4.972 18.450 1.00 97.00 77 PHE A O 1
ATOM 626 N N . SER A 1 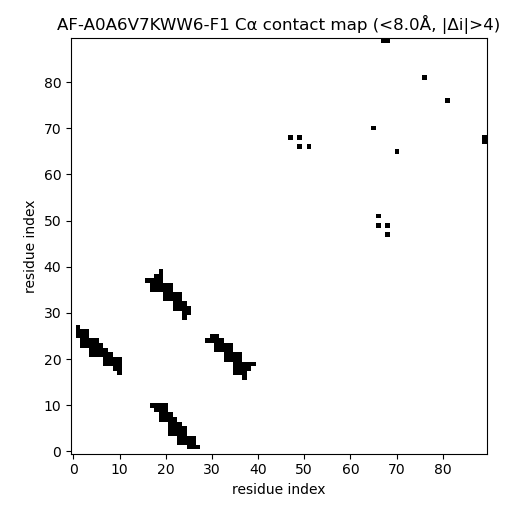78 ? -17.522 -7.090 17.723 1.00 97.94 78 SER A N 1
ATOM 627 C CA . SER A 1 78 ? -18.830 -7.351 18.329 1.00 97.94 78 SER A CA 1
ATOM 628 C C . SER A 1 78 ? -18.805 -7.129 19.847 1.00 97.94 78 SER A C 1
ATOM 630 O O . SER A 1 78 ? -17.886 -7.571 20.540 1.00 97.94 78 SER A O 1
ATOM 632 N N . GLY A 1 79 ? -19.801 -6.400 20.359 1.00 97.94 79 GLY A N 1
ATOM 633 C CA . GLY A 1 79 ? -19.917 -6.061 21.782 1.00 97.94 79 GLY A CA 1
ATOM 634 C C . GLY A 1 79 ? -18.860 -5.082 22.312 1.00 97.94 79 GLY A C 1
ATOM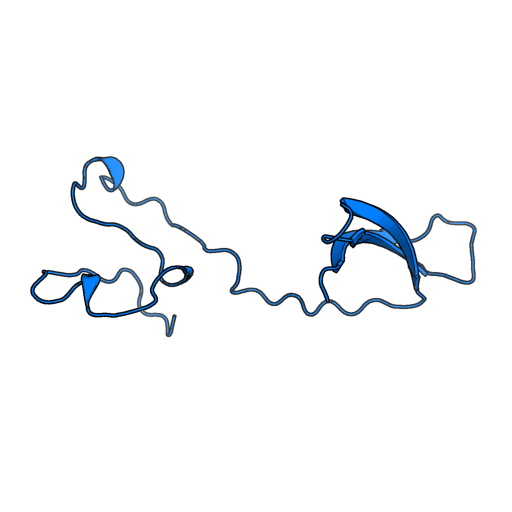 635 O O . GLY A 1 79 ? -18.802 -4.866 23.522 1.00 97.94 79 GLY A O 1
ATOM 636 N N . LYS A 1 80 ? -18.022 -4.488 21.450 1.00 97.88 80 LYS A N 1
ATOM 637 C CA . LYS A 1 80 ? -17.005 -3.501 21.843 1.00 97.88 80 LYS A CA 1
ATOM 638 C C . LYS A 1 80 ? -17.489 -2.073 21.603 1.00 97.88 80 LYS A C 1
ATOM 640 O O . LYS A 1 80 ? -18.238 -1.802 20.670 1.00 97.88 80 LYS A O 1
ATOM 645 N N . THR A 1 81 ? -16.975 -1.138 22.398 1.00 98.12 81 THR A N 1
ATOM 646 C CA . THR A 1 81 ? -17.033 0.291 22.069 1.00 98.12 81 THR A CA 1
ATOM 647 C C . THR A 1 81 ? -15.965 0.596 21.022 1.00 98.12 81 THR A C 1
ATOM 649 O O . THR A 1 81 ? -14.782 0.349 21.261 1.00 98.12 81 THR A O 1
ATOM 652 N N . VAL A 1 82 ? -16.373 1.120 19.865 1.00 97.56 82 VAL A N 1
ATOM 653 C CA . VAL A 1 82 ? -15.495 1.376 18.712 1.00 97.56 82 VAL A CA 1
ATOM 654 C C . VAL A 1 82 ? -15.515 2.857 18.355 1.00 97.56 82 VAL A C 1
ATOM 656 O O . VAL A 1 82 ? -16.572 3.483 18.346 1.00 97.56 82 VAL A O 1
ATOM 659 N N . VAL A 1 83 ? -14.344 3.401 18.020 1.00 96.50 83 VAL A N 1
ATOM 660 C CA . VAL A 1 83 ? -14.188 4.745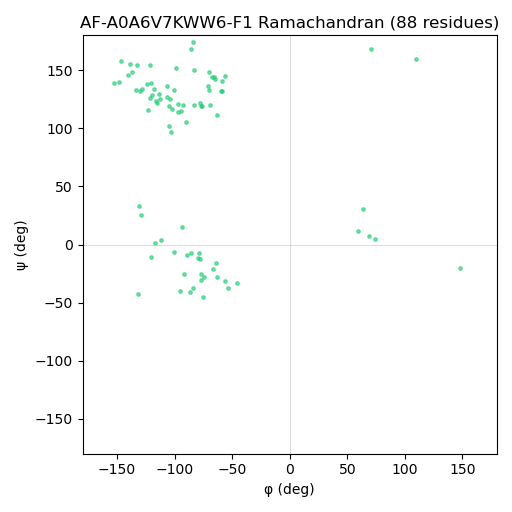 17.452 1.00 96.50 83 VAL A CA 1
ATOM 661 C C . VAL A 1 83 ? -13.686 4.609 16.019 1.00 96.50 83 VAL A C 1
ATOM 663 O O . VAL A 1 83 ? -12.704 3.912 15.771 1.00 96.50 83 VAL A O 1
ATOM 666 N N . VAL A 1 84 ? -14.352 5.288 15.085 1.00 96.44 84 VAL A N 1
ATOM 667 C CA . VAL A 1 84 ? -13.911 5.414 13.691 1.00 96.44 84 VAL A CA 1
ATOM 668 C C . VAL A 1 84 ? -13.327 6.808 13.503 1.00 96.44 84 VAL A C 1
ATOM 670 O O . VAL A 1 84 ? -13.979 7.805 13.809 1.00 96.44 84 VAL A O 1
ATOM 673 N N . VAL A 1 85 ? -12.090 6.877 13.014 1.00 95.69 85 VAL A N 1
ATOM 674 C CA . VAL A 1 85 ? -11.395 8.140 12.750 1.00 95.69 85 VAL A CA 1
ATOM 675 C C . VAL A 1 85 ? -11.434 8.423 11.249 1.00 95.69 85 VAL A C 1
ATOM 677 O O . VAL A 1 85 ? -10.861 7.676 10.460 1.00 95.69 85 VAL A O 1
ATOM 680 N N . GLY A 1 86 ? -12.095 9.517 10.866 1.00 95.31 86 GLY A N 1
ATOM 681 C CA . GLY A 1 86 ? -12.317 9.918 9.472 1.00 95.31 86 GLY A CA 1
ATOM 682 C C . GLY A 1 86 ? -13.781 9.779 9.031 1.00 95.31 86 GLY A C 1
ATOM 683 O O . GLY A 1 86 ? -14.558 9.058 9.646 1.00 95.31 86 GLY A O 1
ATOM 684 N N . ALA A 1 87 ? -14.154 10.496 7.966 1.00 95.25 87 ALA A N 1
ATOM 685 C CA . ALA A 1 87 ? -15.519 10.544 7.416 1.00 95.25 87 ALA A CA 1
ATOM 686 C C . ALA A 1 87 ? -15.555 10.269 5.896 1.00 95.25 87 ALA A C 1
ATOM 688 O O . ALA A 1 87 ? -16.428 10.756 5.180 1.00 95.25 87 ALA A O 1
ATOM 689 N N . GLY A 1 88 ? -14.553 9.546 5.389 1.00 93.69 88 GLY A N 1
ATOM 690 C CA . GLY A 1 88 ? -14.492 9.121 3.990 1.00 93.69 88 GLY A CA 1
ATOM 691 C C . GLY A 1 88 ? -15.250 7.810 3.749 1.00 93.69 88 GLY A C 1
ATOM 692 O O . GLY A 1 88 ? -15.584 7.120 4.709 1.00 93.69 88 GLY A O 1
ATOM 693 N N . PRO A 1 89 ? -15.486 7.435 2.478 1.00 92.12 89 PRO A N 1
ATOM 694 C CA . PRO A 1 89 ? -16.178 6.191 2.133 1.00 92.12 89 PRO A CA 1
ATOM 695 C C . PRO A 1 89 ? -15.391 4.926 2.506 1.00 92.12 89 PRO A C 1
ATOM 697 O O . PRO A 1 89 ? -16.010 3.892 2.727 1.00 92.12 89 PRO A O 1
ATOM 700 N N . SER A 1 90 ? -14.066 5.052 2.667 1.00 78.75 90 SER A N 1
ATOM 701 C CA . SER A 1 90 ? -13.091 3.991 2.988 1.00 78.75 90 SER A CA 1
ATOM 702 C C . SER A 1 90 ? -13.050 2.778 2.056 1.00 78.75 90 SER A C 1
ATOM 704 O O . SER A 1 90 ? -14.043 2.467 1.371 1.00 78.75 90 SER A O 1
#

Organism: NCBI:txid1563983

pLDDT: mean 93.26, std 8.01, range [61.0, 98.19]

Nearest PDB structures (foldseek):
  3oyn-assembly1_A  TM=6.497E-01  e=5.807E-01  Human spumaretrovirus
  3oyj-assembly1_A-2  TM=6.428E-01  e=1.086E+00  Human spumaretrovirus
  1yby-assembly1_B  TM=6.718E-01  e=2.162E+00  Acetivibrio thermocellus
  6x0k-assembly1_C  TM=5.655E-01  e=1.156E+00  Aspergillus fumigatus Af293
  3gw6-assembly1_B  TM=1.715E-01  e=6.674E+00  Escherichia phage K1F

Secondary structure (DSSP, 8-state):
--EEEEEEEEPPTT-SS--EEEEEEETTT--EEEEEES-------SSSS------TTTTT--S----GGG---SGGGTTS-------S--